Protein AF-A0A7T4JW41-F1 (afdb_monomer_lite)

Radius of gyration: 13.19 Å; chains: 1; bounding box: 33×24×32 Å

Foldseek 3Di:
DAFQAHVVNVGDPDPQRDDDDDPVCRVQADNDLVDFDAFHWDQDQNFTWTAGNPDDWTAGPPDPVRCPDPSNVVCVVVVHDDDRTD

Structure (mmCIF, N/CA/C/O backbone):
data_AF-A0A7T4JW41-F1
#
_entry.id   AF-A0A7T4JW41-F1
#
loop_
_atom_site.group_PDB
_atom_site.id
_atom_site.type_symbol
_atom_site.label_atom_id
_atom_site.label_alt_id
_atom_site.label_comp_id
_atom_site.label_asym_id
_atom_site.label_entity_id
_atom_site.label_seq_id
_atom_site.pdbx_PDB_ins_code
_atom_site.Cartn_x
_atom_site.Cartn_y
_atom_site.Cartn_z
_atom_site.occupancy
_atom_site.B_iso_or_equiv
_atom_site.auth_seq_id
_atom_site.auth_comp_id
_atom_site.auth_asym_id
_atom_site.auth_atom_id
_atom_site.pdbx_PDB_model_num
ATOM 1 N N . MET A 1 1 ? 2.063 9.391 -2.241 1.00 90.62 1 MET A N 1
ATOM 2 C CA . MET A 1 1 ? 0.955 8.698 -2.922 1.00 90.62 1 MET A CA 1
ATOM 3 C C . MET A 1 1 ? 1.567 7.644 -3.820 1.00 90.62 1 MET A C 1
ATOM 5 O O . MET A 1 1 ? 2.628 7.911 -4.371 1.00 90.62 1 MET A O 1
ATOM 9 N N . HIS A 1 2 ? 0.954 6.472 -3.887 1.00 94.75 2 HIS A N 1
ATOM 10 C CA . HIS A 1 2 ? 1.462 5.305 -4.595 1.00 94.75 2 HIS A CA 1
ATOM 11 C C . HIS A 1 2 ? 0.301 4.581 -5.273 1.00 94.75 2 HIS A C 1
ATOM 13 O O . HIS A 1 2 ? -0.786 4.547 -4.697 1.00 94.75 2 HIS A O 1
ATOM 19 N N . HIS A 1 3 ? 0.524 3.999 -6.446 1.00 94.94 3 HIS A N 1
ATOM 20 C CA . HIS A 1 3 ? -0.457 3.141 -7.103 1.00 94.94 3 HIS A CA 1
ATOM 21 C C . HIS A 1 3 ? -0.272 1.690 -6.639 1.00 94.94 3 HIS A C 1
ATOM 23 O O . HIS A 1 3 ? 0.819 1.153 -6.767 1.00 94.94 3 HIS A O 1
ATOM 29 N N . SER A 1 4 ? -1.308 1.043 -6.104 1.00 93.50 4 SER A N 1
ATOM 30 C CA . SER A 1 4 ? -1.251 -0.367 -5.684 1.00 93.50 4 SER A CA 1
ATOM 31 C C . SER A 1 4 ? -1.051 -1.322 -6.867 1.00 93.50 4 SER A C 1
ATOM 33 O O . SER A 1 4 ? -0.307 -2.299 -6.757 1.00 93.50 4 SER A O 1
ATOM 35 N N . GLU A 1 5 ? -1.702 -1.033 -7.991 1.00 93.44 5 GLU A N 1
ATOM 36 C CA . GLU A 1 5 ? -1.382 -1.540 -9.323 1.00 93.44 5 GLU A CA 1
ATOM 37 C C . GLU A 1 5 ? -0.634 -0.444 -10.067 1.00 93.44 5 GLU A C 1
ATOM 39 O O . GLU A 1 5 ? -1.189 0.631 -10.304 1.00 93.44 5 GLU A O 1
ATOM 44 N N . SER A 1 6 ? 0.629 -0.690 -10.408 1.00 93.62 6 SER A N 1
ATOM 45 C CA . SER A 1 6 ? 1.488 0.346 -10.975 1.00 93.62 6 SER A CA 1
ATOM 46 C C . SER A 1 6 ? 0.897 0.941 -12.257 1.00 93.62 6 SER A C 1
ATOM 48 O O . SER A 1 6 ? 0.310 0.228 -13.076 1.00 93.62 6 SER A O 1
ATOM 50 N N . TRP A 1 7 ? 1.089 2.255 -12.456 1.00 94.00 7 TRP A N 1
ATOM 51 C CA . TRP A 1 7 ? 0.649 2.932 -13.683 1.00 94.00 7 TRP A CA 1
ATOM 52 C C . TRP A 1 7 ? 1.165 2.165 -14.895 1.00 94.00 7 TRP A C 1
ATOM 54 O O . TRP A 1 7 ? 0.377 1.781 -15.749 1.00 94.00 7 TRP A O 1
ATOM 64 N N . VAL A 1 8 ? 2.480 1.896 -14.952 1.00 92.38 8 VAL A N 1
ATOM 65 C CA . VAL A 1 8 ? 3.163 1.264 -16.101 1.00 92.38 8 VAL A CA 1
ATOM 66 C C . VAL A 1 8 ? 2.558 -0.083 -16.508 1.00 92.38 8 VAL A C 1
ATOM 68 O O . VAL A 1 8 ? 2.601 -0.430 -17.685 1.00 92.38 8 VAL A O 1
ATOM 71 N N . SER A 1 9 ? 1.945 -0.801 -15.567 1.00 92.50 9 SER A N 1
ATOM 72 C CA . SER A 1 9 ? 1.243 -2.065 -15.811 1.00 92.50 9 SER A CA 1
ATOM 73 C C . SER A 1 9 ? -0.243 -1.893 -16.171 1.00 92.50 9 SER A C 1
ATOM 75 O O . SER A 1 9 ? -0.958 -2.883 -16.281 1.00 92.50 9 SER A O 1
ATOM 77 N N . GLY A 1 10 ? -0.718 -0.660 -16.366 1.00 95.06 10 GLY A N 1
ATOM 78 C CA . GLY A 1 10 ? -2.101 -0.318 -16.709 1.00 95.06 10 GLY A CA 1
ATOM 79 C C . GLY A 1 10 ? -2.982 0.101 -15.526 1.00 95.06 10 GLY A C 1
ATOM 80 O O . GLY A 1 10 ? -4.183 0.291 -15.714 1.00 95.06 10 GLY A O 1
ATOM 81 N N . GLY A 1 11 ? -2.421 0.258 -14.322 1.00 94.94 11 GLY A N 1
ATOM 82 C CA . GLY A 1 11 ? -3.183 0.640 -13.135 1.00 94.94 11 GLY A CA 1
ATOM 83 C C . GLY A 1 11 ? -3.772 2.057 -13.244 1.00 94.94 11 GLY A C 1
ATOM 84 O O . GLY A 1 11 ? -3.049 3.003 -13.574 1.00 94.94 11 GLY A O 1
ATOM 85 N N . PRO A 1 12 ? -5.070 2.261 -12.950 1.00 96.50 12 PRO A N 1
ATOM 86 C CA . PRO A 1 12 ? -5.722 3.551 -13.149 1.00 96.50 12 PRO A CA 1
ATOM 87 C C . PRO A 1 12 ? -5.398 4.541 -12.016 1.00 96.50 12 PRO A C 1
ATOM 89 O O . PRO A 1 12 ? -5.087 4.153 -10.890 1.00 96.50 12 PRO A O 1
ATOM 92 N N . THR A 1 13 ? -5.514 5.845 -12.277 1.00 96.25 13 THR A N 1
ATOM 93 C CA . THR A 1 13 ? -5.384 6.889 -11.241 1.00 96.25 13 THR A CA 1
ATOM 94 C C . THR A 1 13 ? -6.744 7.144 -10.592 1.00 96.25 13 THR A C 1
ATOM 96 O O . THR A 1 13 ? -7.425 8.117 -10.911 1.00 96.25 13 THR A O 1
ATOM 99 N N . THR A 1 14 ? -7.155 6.250 -9.692 1.00 95.50 14 THR A N 1
ATOM 100 C CA . THR A 1 14 ? -8.405 6.366 -8.921 1.00 95.50 14 THR A CA 1
ATOM 101 C C . THR A 1 14 ? -8.151 6.198 -7.428 1.00 95.50 14 THR A C 1
ATOM 103 O O . THR A 1 14 ? -7.108 5.689 -7.018 1.00 95.50 14 THR A O 1
ATOM 106 N N . LEU A 1 15 ? -9.098 6.619 -6.585 1.00 90.00 15 LEU A N 1
ATOM 107 C CA . LEU A 1 15 ? -8.962 6.479 -5.130 1.00 90.00 15 LEU A CA 1
ATOM 108 C C . LEU A 1 15 ? -8.824 5.012 -4.702 1.00 90.00 15 LEU A C 1
ATOM 110 O O . LEU A 1 15 ? -8.142 4.716 -3.722 1.00 90.00 15 LEU A O 1
ATOM 114 N N . GLU A 1 16 ? -9.428 4.094 -5.453 1.00 91.00 16 GLU A N 1
ATOM 115 C CA . GLU A 1 16 ? -9.371 2.654 -5.214 1.00 91.00 16 GLU A CA 1
ATOM 116 C C . GLU A 1 16 ? -7.959 2.103 -5.423 1.00 91.00 16 GLU A C 1
ATOM 118 O O . GLU A 1 16 ? -7.527 1.264 -4.634 1.00 91.00 16 GLU A O 1
ATOM 123 N N . ASN A 1 17 ? -7.232 2.613 -6.424 1.00 94.12 17 ASN A N 1
ATOM 124 C CA . ASN A 1 17 ? -5.881 2.163 -6.758 1.00 94.12 17 ASN A CA 1
ATOM 125 C C . ASN A 1 17 ? -4.772 2.988 -6.079 1.00 94.12 17 ASN A C 1
ATOM 127 O O . ASN A 1 17 ? -3.608 2.604 -6.100 1.00 94.12 17 ASN A O 1
ATOM 131 N N . LEU A 1 18 ? -5.090 4.130 -5.471 1.00 94.44 18 LEU A N 1
ATOM 132 C CA . LEU A 1 18 ? -4.099 4.975 -4.808 1.00 94.44 18 LEU A CA 1
ATOM 133 C C . LEU A 1 18 ? -4.043 4.704 -3.301 1.00 94.44 18 LEU A C 1
ATOM 135 O O . LEU A 1 18 ? -5.063 4.656 -2.612 1.00 94.44 18 LEU A O 1
ATOM 139 N N . THR A 1 19 ? -2.834 4.596 -2.755 1.00 92.69 19 THR A N 1
ATOM 140 C CA . THR A 1 19 ? -2.559 4.542 -1.312 1.00 92.69 19 THR A CA 1
ATOM 141 C C . THR A 1 19 ? -1.561 5.627 -0.892 1.00 92.69 19 THR A C 1
ATOM 143 O O . THR A 1 19 ? -0.854 6.241 -1.702 1.00 92.69 19 THR A O 1
ATOM 146 N N . MET A 1 20 ? -1.521 5.905 0.409 1.00 91.25 20 MET A N 1
ATOM 147 C CA . MET A 1 20 ? -0.651 6.900 1.019 1.00 91.25 20 MET A CA 1
ATOM 148 C C . MET A 1 20 ? 0.430 6.219 1.848 1.00 91.25 20 MET A C 1
ATOM 150 O O . MET A 1 20 ? 0.158 5.618 2.883 1.00 91.25 20 MET A O 1
ATOM 154 N N . LEU A 1 21 ? 1.677 6.379 1.409 1.00 92.19 21 LEU A N 1
ATOM 155 C CA . LEU A 1 21 ? 2.863 5.832 2.060 1.00 92.19 21 LEU A CA 1
ATOM 156 C C . LEU A 1 21 ? 3.835 6.951 2.430 1.00 92.19 21 LEU A C 1
ATOM 158 O O . LEU A 1 21 ? 3.915 7.972 1.742 1.00 92.19 21 LEU A O 1
ATOM 162 N N . CYS A 1 22 ? 4.595 6.747 3.509 1.00 91.75 22 CYS A N 1
ATOM 163 C CA . CYS A 1 22 ? 5.731 7.613 3.819 1.00 91.75 22 CYS A CA 1
ATOM 164 C C . CYS A 1 22 ? 6.861 7.401 2.790 1.00 91.75 22 CYS A C 1
ATOM 166 O O . CYS A 1 22 ? 6.885 6.353 2.138 1.00 91.75 22 CYS A O 1
ATOM 168 N N . PRO A 1 23 ? 7.826 8.331 2.659 1.00 95.69 23 PRO A N 1
ATOM 169 C CA . PRO A 1 23 ? 8.876 8.237 1.641 1.00 95.69 23 PRO A CA 1
ATOM 170 C C . PRO A 1 23 ? 9.644 6.908 1.652 1.00 95.69 23 PRO A C 1
ATOM 172 O O . PRO A 1 23 ? 9.886 6.328 0.599 1.00 95.69 23 PRO A O 1
ATOM 175 N N . PHE A 1 24 ? 9.960 6.388 2.843 1.00 94.88 24 PHE A N 1
AT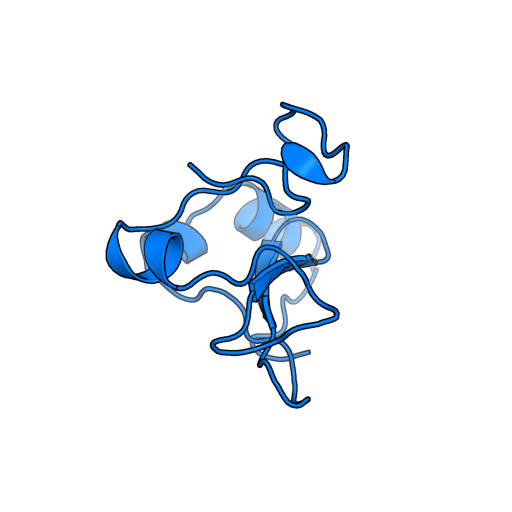OM 176 C CA . PHE A 1 24 ? 10.671 5.118 3.000 1.00 94.88 24 PHE A CA 1
ATOM 177 C C . PHE A 1 24 ? 9.885 3.925 2.441 1.00 94.88 24 PHE A C 1
ATOM 179 O O . PHE A 1 24 ? 10.418 3.160 1.641 1.00 94.88 24 PHE A O 1
ATOM 186 N N . HIS A 1 25 ? 8.619 3.768 2.840 1.00 94.31 25 HIS A N 1
ATOM 187 C CA . HIS A 1 25 ? 7.796 2.654 2.364 1.00 94.31 25 HIS A CA 1
ATOM 188 C C . HIS A 1 25 ? 7.412 2.828 0.897 1.00 94.31 25 HIS A C 1
ATOM 190 O O . HIS A 1 25 ? 7.388 1.846 0.174 1.00 94.31 25 HIS A O 1
ATOM 196 N N . ASN A 1 26 ? 7.187 4.062 0.441 1.00 95.12 26 ASN A N 1
ATOM 197 C CA . ASN A 1 26 ? 6.917 4.342 -0.966 1.00 95.12 26 ASN A CA 1
ATOM 198 C C . ASN A 1 26 ? 8.088 3.922 -1.866 1.00 95.12 26 ASN A C 1
ATOM 200 O O . ASN A 1 26 ? 7.870 3.311 -2.899 1.00 95.12 26 ASN A O 1
ATOM 204 N N . GLY A 1 27 ? 9.329 4.215 -1.462 1.00 95.44 27 GLY A N 1
ATOM 205 C CA . GLY A 1 27 ? 10.519 3.846 -2.236 1.00 95.44 27 GLY A CA 1
ATOM 206 C C . GLY A 1 27 ? 10.877 2.357 -2.190 1.00 95.44 27 GLY A C 1
ATOM 207 O O . GLY A 1 27 ? 11.674 1.904 -3.006 1.00 95.44 27 GLY A O 1
ATOM 208 N N . ARG A 1 28 ? 10.328 1.600 -1.232 1.00 96.12 28 ARG A N 1
ATOM 209 C CA . ARG A 1 28 ? 10.530 0.148 -1.115 1.00 96.12 28 ARG A CA 1
ATOM 210 C C . ARG A 1 28 ? 9.341 -0.681 -1.582 1.00 96.12 28 ARG A C 1
ATOM 212 O O . ARG A 1 28 ? 9.486 -1.892 -1.639 1.00 96.12 28 ARG A O 1
ATOM 219 N N . ASN A 1 29 ? 8.188 -0.078 -1.846 1.00 96.06 29 ASN A N 1
ATOM 220 C CA . ASN A 1 29 ? 7.008 -0.832 -2.240 1.00 96.06 29 ASN A CA 1
ATOM 221 C C . ASN A 1 29 ? 7.258 -1.523 -3.584 1.00 96.06 29 ASN A C 1
ATOM 223 O O . ASN A 1 29 ? 7.655 -0.865 -4.544 1.00 96.06 29 ASN A O 1
ATOM 227 N N . ASP A 1 30 ? 7.039 -2.833 -3.647 1.00 95.75 30 ASP A N 1
ATOM 228 C CA . ASP A 1 30 ? 7.197 -3.573 -4.894 1.00 95.75 30 ASP A CA 1
ATOM 229 C C . ASP A 1 30 ? 6.026 -3.267 -5.849 1.00 95.75 30 ASP A C 1
ATOM 231 O O . ASP A 1 30 ? 4.871 -3.587 -5.556 1.00 95.75 30 ASP A O 1
ATOM 235 N N . ASP A 1 31 ? 6.339 -2.673 -7.006 1.00 93.75 31 ASP A N 1
ATOM 236 C CA . ASP A 1 31 ? 5.371 -2.388 -8.081 1.00 93.75 31 ASP A CA 1
ATOM 237 C C . ASP A 1 31 ? 4.953 -3.652 -8.857 1.00 93.75 31 ASP A C 1
ATOM 239 O O . ASP A 1 31 ? 3.831 -3.738 -9.357 1.00 93.75 31 ASP A O 1
ATOM 243 N N . ASP A 1 32 ? 5.866 -4.622 -8.995 1.00 92.69 32 ASP A N 1
ATOM 244 C CA . ASP A 1 32 ? 5.660 -5.872 -9.734 1.00 92.69 32 ASP A CA 1
ATOM 245 C C . ASP A 1 32 ? 5.582 -7.059 -8.755 1.00 92.69 32 ASP A C 1
ATOM 247 O O . ASP A 1 32 ? 6.618 -7.505 -8.247 1.00 92.69 32 ASP 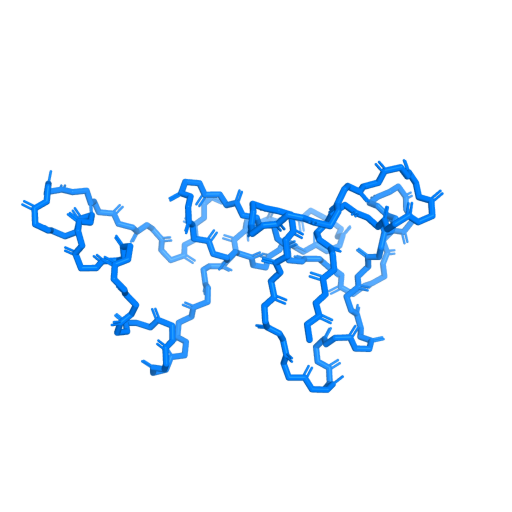A O 1
ATOM 251 N N . PRO A 1 33 ? 4.382 -7.616 -8.501 1.00 89.31 33 PRO A N 1
ATOM 252 C CA . PRO A 1 33 ? 4.214 -8.731 -7.572 1.00 89.31 33 PRO A CA 1
ATOM 253 C C . PRO A 1 33 ? 4.903 -10.022 -8.044 1.00 89.31 33 PRO A C 1
ATOM 255 O O . PRO A 1 33 ? 5.126 -10.919 -7.236 1.00 89.31 33 PRO A O 1
ATOM 258 N N . THR A 1 34 ? 5.270 -10.133 -9.327 1.00 92.25 34 THR A N 1
ATOM 259 C CA . THR A 1 34 ? 5.996 -11.298 -9.864 1.00 92.25 34 THR A CA 1
ATOM 260 C C . THR A 1 34 ? 7.505 -11.233 -9.615 1.00 92.25 34 THR A C 1
ATOM 262 O O . THR A 1 34 ? 8.199 -12.238 -9.778 1.00 92.25 34 THR A O 1
ATOM 265 N N . LYS A 1 35 ? 8.028 -10.072 -9.192 1.00 94.19 35 LYS A N 1
ATOM 266 C CA . LYS A 1 35 ? 9.453 -9.837 -8.902 1.00 94.19 35 LYS A CA 1
ATOM 267 C C . LYS A 1 35 ? 9.653 -9.251 -7.493 1.00 94.19 35 LYS A C 1
ATOM 269 O O . LYS A 1 35 ? 10.182 -8.144 -7.365 1.00 94.19 35 LYS A O 1
ATOM 274 N N . PRO A 1 36 ? 9.247 -9.967 -6.430 1.00 95.56 36 PRO A N 1
ATOM 275 C CA . PRO A 1 36 ? 9.229 -9.415 -5.080 1.00 95.56 36 PRO A CA 1
ATOM 276 C C . PRO A 1 36 ? 10.640 -9.154 -4.519 1.00 95.56 36 PRO A C 1
ATOM 278 O O . PRO A 1 36 ? 11.560 -9.954 -4.706 1.00 95.56 36 PRO A O 1
ATOM 281 N N . ARG A 1 37 ? 10.804 -8.053 -3.773 1.00 96.69 37 ARG A N 1
ATOM 282 C CA . ARG A 1 37 ? 12.006 -7.725 -2.981 1.00 96.69 37 ARG A CA 1
ATOM 283 C 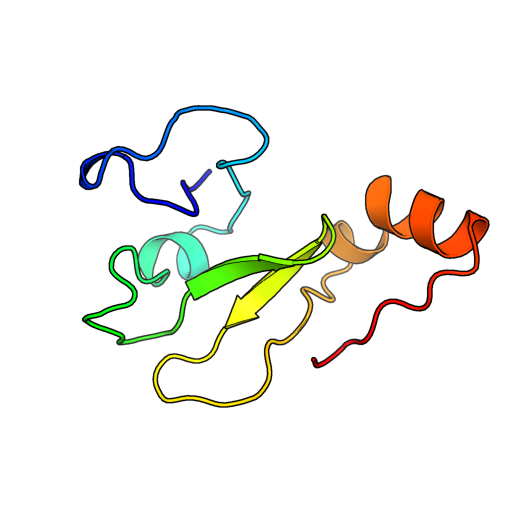C . ARG A 1 37 ? 11.684 -7.409 -1.531 1.00 96.69 37 ARG A C 1
ATOM 285 O O . ARG A 1 37 ? 12.282 -8.002 -0.634 1.00 96.69 37 ARG A O 1
ATOM 292 N N . TYR A 1 38 ? 10.804 -6.442 -1.295 1.00 96.81 38 TYR A N 1
ATOM 293 C CA . TYR A 1 38 ? 10.550 -5.891 0.040 1.00 96.81 38 TYR A CA 1
ATOM 294 C C . TYR A 1 38 ? 9.109 -6.085 0.506 1.00 96.81 38 TYR A C 1
ATOM 296 O O . TYR A 1 38 ? 8.824 -5.862 1.682 1.00 96.81 38 TYR A O 1
ATOM 304 N N . GLY A 1 39 ? 8.231 -6.542 -0.382 1.00 96.56 39 GLY A N 1
ATOM 305 C CA . GLY A 1 39 ? 6.799 -6.650 -0.176 1.00 96.56 39 GLY A CA 1
ATOM 306 C C . GLY A 1 39 ? 6.067 -5.440 -0.737 1.00 96.56 39 GLY A C 1
ATOM 307 O O . GLY A 1 39 ? 6.662 -4.460 -1.191 1.00 96.56 39 GLY A O 1
ATOM 308 N N . ARG A 1 40 ? 4.742 -5.511 -0.683 1.00 96.38 40 ARG A N 1
ATOM 309 C CA . ARG A 1 40 ? 3.865 -4.501 -1.274 1.00 96.38 40 ARG A CA 1
ATOM 310 C C . ARG A 1 40 ? 2.697 -4.167 -0.369 1.00 96.38 40 ARG A C 1
ATOM 312 O O . ARG A 1 40 ? 2.351 -4.926 0.535 1.00 96.38 40 ARG A O 1
ATOM 319 N N . ILE A 1 41 ? 2.094 -3.018 -0.617 1.00 95.94 41 ILE A N 1
ATOM 320 C CA . ILE A 1 41 ? 0.865 -2.589 0.028 1.00 95.94 41 ILE A CA 1
ATOM 321 C C . ILE A 1 41 ? -0.313 -2.951 -0.867 1.00 95.94 41 ILE A C 1
ATOM 323 O O . ILE A 1 41 ? -0.397 -2.522 -2.017 1.00 95.94 41 ILE A O 1
ATOM 327 N N . GLU A 1 42 ? -1.240 -3.715 -0.306 1.00 94.31 42 GLU A N 1
ATOM 328 C CA . GLU A 1 42 ? -2.483 -4.112 -0.956 1.00 94.31 42 GLU A CA 1
ATOM 329 C C . GLU A 1 42 ? -3.679 -3.651 -0.139 1.00 94.31 42 GLU A C 1
ATOM 331 O O . GLU A 1 42 ? -3.657 -3.663 1.096 1.00 94.31 42 GLU A O 1
ATOM 336 N N . ARG A 1 43 ? -4.752 -3.279 -0.835 1.00 92.50 43 ARG A N 1
ATOM 337 C CA . ARG A 1 43 ? -6.017 -2.954 -0.192 1.00 92.50 43 ARG A CA 1
ATOM 338 C C . ARG A 1 43 ? -6.868 -4.206 -0.062 1.00 92.50 43 ARG A C 1
ATOM 340 O O . ARG A 1 43 ? -7.386 -4.714 -1.048 1.00 92.50 43 ARG A O 1
ATOM 347 N N . ILE A 1 44 ? -7.054 -4.673 1.167 1.00 92.19 44 ILE A N 1
ATOM 348 C CA . ILE A 1 44 ? -7.853 -5.858 1.477 1.00 92.19 44 ILE A CA 1
ATOM 349 C C . ILE A 1 44 ? -9.017 -5.420 2.361 1.00 92.19 44 ILE A C 1
ATOM 351 O O . ILE A 1 44 ? -8.818 -4.843 3.431 1.00 92.19 44 ILE A O 1
ATOM 355 N N . ASN A 1 45 ? -10.250 -5.659 1.904 1.00 90.56 45 ASN A N 1
ATOM 356 C CA . ASN A 1 45 ? -11.478 -5.223 2.584 1.00 90.56 45 ASN A CA 1
ATOM 357 C C . ASN A 1 45 ? -11.471 -3.720 2.929 1.00 90.56 45 ASN A C 1
ATOM 359 O O . ASN A 1 45 ? -11.832 -3.320 4.035 1.00 90.56 45 ASN A O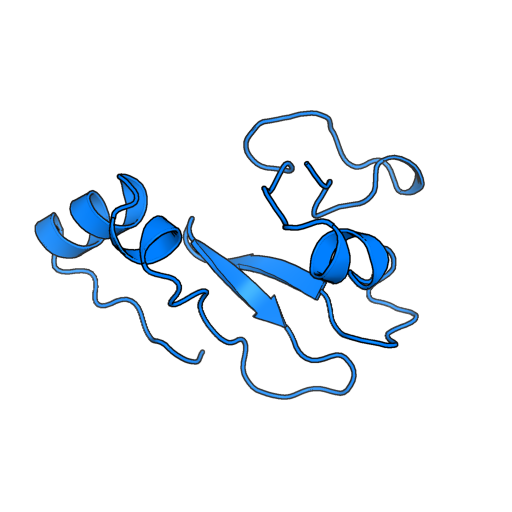 1
ATOM 363 N N . GLY A 1 46 ? -11.003 -2.882 1.998 1.00 90.44 46 GLY A N 1
ATOM 364 C CA . GLY A 1 46 ? -10.963 -1.423 2.161 1.00 90.44 46 GLY A CA 1
ATOM 365 C C . GLY A 1 46 ? -9.869 -0.893 3.096 1.00 90.44 46 GLY A C 1
ATOM 366 O O . GLY A 1 46 ? -9.833 0.309 3.350 1.00 90.44 46 GLY A O 1
ATOM 367 N N . LEU A 1 47 ? -8.978 -1.749 3.603 1.00 92.19 47 LEU A N 1
ATOM 368 C CA . LEU A 1 47 ? -7.857 -1.354 4.456 1.00 92.19 47 LEU A CA 1
ATOM 369 C C . LEU A 1 47 ? -6.522 -1.708 3.809 1.00 92.19 47 LEU A C 1
ATOM 371 O O . LEU A 1 47 ? -6.413 -2.714 3.118 1.00 92.19 47 LEU A O 1
ATOM 375 N N . ASP A 1 48 ? -5.497 -0.907 4.084 1.00 93.88 48 ASP A N 1
ATOM 376 C CA . ASP A 1 48 ? -4.158 -1.128 3.545 1.00 93.88 48 ASP A CA 1
ATOM 377 C C . ASP A 1 48 ? -3.377 -2.138 4.413 1.00 93.88 48 ASP A C 1
ATOM 379 O O . ASP A 1 48 ? -3.122 -1.911 5.606 1.00 93.88 48 ASP A O 1
ATOM 383 N N . TYR A 1 49 ? -2.984 -3.251 3.796 1.00 95.81 49 TYR A N 1
ATOM 384 C CA . TYR A 1 49 ? -2.154 -4.309 4.367 1.00 95.81 49 TYR A CA 1
ATOM 385 C C . TYR A 1 49 ? -0.785 -4.330 3.699 1.00 95.81 49 TYR A C 1
ATOM 387 O O . TYR A 1 49 ? -0.660 -4.137 2.496 1.00 95.81 49 TYR A O 1
ATOM 395 N N . PHE A 1 50 ? 0.242 -4.643 4.480 1.00 96.38 50 PHE A N 1
ATOM 396 C CA . PHE A 1 50 ? 1.543 -5.044 3.969 1.00 96.38 50 PHE A CA 1
ATOM 397 C C . PHE A 1 50 ? 1.557 -6.545 3.680 1.00 96.38 50 PHE A C 1
ATOM 399 O O . PHE A 1 50 ? 1.380 -7.351 4.596 1.00 96.38 50 PHE A O 1
ATOM 406 N N . VAL A 1 51 ? 1.807 -6.904 2.425 1.00 96.88 51 VAL A N 1
ATOM 407 C CA . VAL A 1 51 ? 1.970 -8.275 1.944 1.00 96.88 51 VAL A CA 1
ATOM 408 C C . VAL A 1 51 ? 3.468 -8.592 1.844 1.00 96.88 51 VAL A C 1
ATOM 410 O O . VAL A 1 51 ? 4.183 -7.913 1.101 1.00 96.88 51 VAL A O 1
ATOM 413 N N . PRO A 1 52 ? 3.976 -9.586 2.601 1.00 96.44 52 PRO A N 1
ATOM 414 C CA . PRO A 1 52 ? 5.392 -9.944 2.572 1.00 96.44 52 PRO A CA 1
ATOM 415 C C . PRO A 1 52 ? 5.852 -10.494 1.204 1.00 96.44 52 PRO A C 1
ATOM 417 O O . PRO A 1 52 ? 5.087 -11.196 0.546 1.00 96.44 52 PRO A O 1
ATOM 420 N N . PRO A 1 53 ? 7.116 -10.255 0.800 1.00 96.38 53 PRO A N 1
ATOM 421 C CA . PRO A 1 53 ? 7.611 -10.576 -0.545 1.00 96.38 53 PRO A CA 1
ATOM 422 C C . PRO A 1 53 ? 7.706 -12.076 -0.867 1.00 96.38 53 PRO A C 1
ATOM 424 O O . PRO A 1 53 ? 7.550 -12.467 -2.016 1.00 96.38 53 PRO A O 1
ATOM 427 N N . PHE A 1 54 ? 7.971 -12.931 0.124 1.00 95.25 54 PHE A N 1
ATOM 428 C CA . PHE A 1 54 ? 8.268 -14.359 -0.089 1.00 95.25 54 PHE A CA 1
ATOM 429 C C . PHE A 1 54 ? 7.228 -15.272 0.566 1.00 95.25 54 PHE A C 1
ATOM 431 O O . PHE A 1 54 ? 7.545 -16.345 1.077 1.00 95.25 54 PHE A O 1
ATOM 438 N N . GLY A 1 55 ? 5.978 -14.812 0.579 1.00 88.44 55 GLY A N 1
ATOM 439 C CA . GLY A 1 55 ? 4.903 -15.454 1.319 1.00 88.44 55 GLY A CA 1
ATOM 440 C C . GLY A 1 55 ? 4.895 -15.072 2.798 1.00 88.44 55 GLY A C 1
ATOM 441 O O . GLY A 1 55 ? 5.803 -14.431 3.328 1.00 88.44 55 GLY A O 1
ATOM 442 N N . GLY A 1 56 ? 3.805 -15.438 3.462 1.00 93.06 56 GLY A N 1
ATOM 443 C CA . GLY A 1 56 ? 3.485 -14.995 4.811 1.00 93.06 56 GLY A CA 1
ATOM 444 C C . GLY A 1 56 ? 2.148 -14.269 4.852 1.00 93.06 56 GLY A C 1
ATOM 445 O O . GLY A 1 56 ? 1.528 -13.979 3.832 1.00 93.06 56 GLY A O 1
ATOM 446 N N . ARG A 1 57 ? 1.693 -14.007 6.071 1.00 96.38 57 ARG A N 1
ATOM 447 C CA . ARG A 1 57 ? 0.372 -13.445 6.322 1.00 96.38 57 ARG A CA 1
ATOM 448 C C . ARG A 1 57 ? 0.375 -11.924 6.124 1.00 96.38 57 ARG A C 1
ATOM 450 O O . ARG A 1 57 ? 1.233 -11.264 6.727 1.00 96.38 57 ARG A O 1
ATOM 457 N N . PRO A 1 58 ? -0.545 -11.348 5.324 1.00 97.00 58 PRO A N 1
ATOM 458 C CA . PRO A 1 58 ? -0.687 -9.903 5.204 1.00 97.00 58 PRO A CA 1
ATOM 459 C C . PRO A 1 58 ? -0.870 -9.250 6.570 1.00 97.00 58 PRO A C 1
ATOM 461 O O . PRO A 1 58 ? -1.598 -9.767 7.416 1.00 97.00 58 PRO A O 1
ATOM 464 N N . ARG A 1 59 ? -0.231 -8.101 6.794 1.00 96.81 59 ARG A N 1
ATOM 465 C CA . ARG A 1 59 ? -0.266 -7.388 8.077 1.00 96.81 59 ARG A CA 1
ATOM 466 C C . ARG A 1 59 ? -0.902 -6.022 7.924 1.00 96.81 59 ARG A C 1
ATOM 468 O O . ARG A 1 59 ? -0.446 -5.203 7.131 1.00 96.81 59 ARG A O 1
ATOM 475 N N . LEU A 1 60 ? -1.913 -5.755 8.729 1.00 94.94 60 LEU A N 1
ATOM 476 C CA . LEU A 1 60 ? -2.653 -4.506 8.692 1.00 94.94 60 LEU A CA 1
ATOM 477 C C . LEU A 1 60 ? -1.773 -3.323 9.119 1.00 94.94 60 LEU A C 1
ATOM 479 O O . LEU A 1 60 ? -0.997 -3.424 10.073 1.00 94.94 60 LEU A O 1
ATOM 483 N N . ASN A 1 61 ? -1.928 -2.168 8.469 1.00 91.62 61 ASN A N 1
ATOM 484 C CA . ASN A 1 61 ? -1.331 -0.926 8.953 1.00 91.62 61 ASN A CA 1
ATOM 485 C C . ASN A 1 61 ? -1.955 -0.522 10.305 1.00 91.62 61 ASN A C 1
ATOM 487 O O . ASN A 1 61 ? -3.125 -0.145 10.391 1.00 91.62 61 ASN A O 1
ATOM 491 N N . MET A 1 62 ? -1.153 -0.590 11.372 1.00 91.25 62 MET A N 1
ATOM 492 C CA . MET A 1 62 ? -1.574 -0.292 12.748 1.00 91.25 62 MET A CA 1
ATOM 493 C C . MET A 1 62 ? -1.048 1.053 13.277 1.00 91.25 62 MET A C 1
ATOM 495 O O . MET A 1 62 ? -1.113 1.309 14.482 1.00 91.25 62 MET A O 1
ATOM 499 N N . SER A 1 63 ? -0.549 1.938 12.403 1.00 87.94 63 SER A N 1
ATOM 500 C CA . SER A 1 63 ? -0.170 3.304 12.798 1.00 87.94 63 SER A CA 1
ATOM 501 C C . SER A 1 63 ? -1.345 4.064 13.436 1.00 87.94 63 SER A C 1
ATOM 503 O O . SER A 1 63 ? -2.516 3.760 13.198 1.00 87.94 63 SER A O 1
ATOM 505 N N . THR A 1 64 ? -1.059 5.064 14.274 1.00 87.31 64 THR A N 1
ATOM 506 C CA . THR A 1 64 ? -2.092 5.915 14.902 1.00 87.31 64 THR A CA 1
ATOM 507 C C . THR A 1 64 ? -3.007 6.563 13.864 1.00 87.31 64 THR A C 1
ATOM 509 O O . THR A 1 64 ? -4.223 6.515 14.026 1.00 87.31 64 THR A O 1
ATOM 512 N N . CYS A 1 65 ? -2.439 7.072 12.767 1.00 84.19 65 CYS A N 1
ATOM 513 C CA . CYS A 1 65 ? -3.190 7.654 11.656 1.00 84.19 65 CYS A CA 1
ATOM 514 C C . CYS A 1 65 ? -4.115 6.630 10.981 1.00 84.19 65 CYS A C 1
ATOM 516 O O . CYS A 1 65 ? -5.291 6.914 10.776 1.00 84.19 65 CYS A O 1
ATOM 518 N N . ALA A 1 66 ? -3.627 5.418 10.691 1.00 86.12 66 ALA A N 1
ATOM 519 C CA . ALA A 1 66 ? -4.443 4.381 10.056 1.00 86.12 66 ALA A CA 1
ATOM 520 C C . ALA A 1 66 ? -5.568 3.862 10.970 1.00 86.12 66 ALA A C 1
ATOM 522 O O . ALA A 1 66 ? -6.656 3.527 10.501 1.00 86.12 66 ALA A O 1
ATOM 523 N N . ARG A 1 67 ? -5.338 3.814 12.290 1.00 88.00 67 ARG A N 1
ATOM 524 C CA . ARG A 1 67 ? -6.338 3.344 13.264 1.00 88.00 67 ARG A CA 1
ATOM 525 C C . ARG A 1 67 ? -7.558 4.262 13.386 1.00 88.00 67 ARG A C 1
ATOM 527 O O . ARG A 1 67 ? -8.625 3.764 13.731 1.00 88.00 67 ARG A O 1
ATOM 534 N N . GLY A 1 68 ? -7.406 5.557 13.104 1.00 86.50 68 GLY A N 1
ATOM 535 C CA . GLY A 1 68 ? -8.486 6.550 13.153 1.00 86.50 68 GLY A CA 1
ATOM 536 C C . GLY A 1 68 ? -9.262 6.736 11.844 1.00 86.50 68 GLY A C 1
ATOM 537 O O . GLY A 1 68 ? -10.136 7.595 11.784 1.00 86.50 68 GLY A O 1
ATOM 538 N N . GLY A 1 69 ? -8.944 5.980 10.788 1.00 87.75 69 GLY A N 1
ATOM 539 C CA . GLY A 1 69 ? -9.569 6.149 9.475 1.00 87.75 69 GLY A CA 1
ATOM 540 C C . GLY A 1 69 ? -11.067 5.816 9.459 1.00 87.75 69 GLY A C 1
ATOM 541 O O . GLY A 1 69 ? -11.518 4.883 10.127 1.00 87.75 69 GLY A O 1
ATOM 542 N N . ALA A 1 70 ? -11.828 6.539 8.631 1.00 90.38 70 ALA A N 1
ATOM 543 C CA . ALA A 1 70 ? -13.283 6.396 8.520 1.00 90.38 70 ALA A CA 1
ATOM 544 C C . ALA A 1 70 ? -13.730 4.958 8.199 1.00 90.38 70 ALA A C 1
ATOM 546 O O . ALA A 1 70 ? -14.668 4.462 8.816 1.00 90.38 70 ALA A O 1
ATOM 547 N N . VAL A 1 71 ? -13.016 4.254 7.310 1.00 90.56 71 VAL A N 1
ATOM 548 C CA . VAL A 1 71 ? -13.318 2.852 6.960 1.00 90.56 71 VAL A CA 1
ATOM 549 C C . VAL A 1 71 ? -13.249 1.944 8.189 1.00 90.56 71 VAL A C 1
ATOM 551 O O . VAL A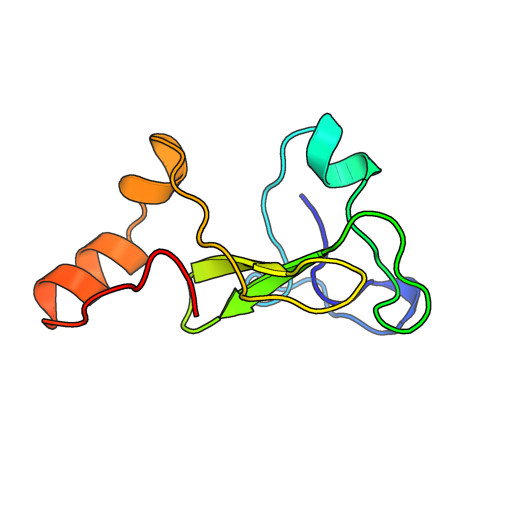 1 71 ? -14.128 1.113 8.398 1.00 90.56 71 VAL A O 1
ATOM 554 N N . ARG A 1 72 ? -12.242 2.131 9.050 1.00 90.69 72 ARG A N 1
ATOM 555 C CA . ARG A 1 72 ? -12.067 1.310 10.251 1.00 90.69 72 ARG A CA 1
ATOM 556 C C . ARG A 1 72 ? -13.138 1.596 11.302 1.00 90.69 72 ARG A C 1
ATOM 558 O O . ARG A 1 72 ? -13.604 0.672 11.968 1.00 90.69 72 ARG A O 1
ATOM 565 N N . LEU A 1 73 ? -13.547 2.859 11.431 1.00 90.75 73 LEU A N 1
ATOM 566 C CA . LEU A 1 73 ? -14.666 3.247 12.287 1.00 90.75 73 LEU A CA 1
ATOM 567 C C . LEU A 1 73 ? -15.983 2.635 11.792 1.00 90.75 73 LEU A C 1
ATOM 569 O O . LEU A 1 73 ? -16.695 2.028 12.588 1.00 90.75 73 LEU A O 1
ATOM 573 N N . ALA A 1 74 ? -16.270 2.741 10.493 1.00 92.38 74 ALA A N 1
ATOM 574 C CA . ALA A 1 74 ? -17.471 2.175 9.883 1.00 92.38 74 ALA A CA 1
ATOM 575 C C . ALA A 1 74 ? -17.521 0.647 10.043 1.00 92.38 74 ALA A C 1
ATOM 577 O O . ALA A 1 74 ? -18.537 0.102 10.464 1.00 92.38 74 ALA A O 1
ATOM 578 N N . GLN A 1 75 ? -16.403 -0.047 9.808 1.00 92.25 75 GLN A N 1
ATOM 579 C CA . GLN A 1 75 ? -16.296 -1.489 10.046 1.00 92.25 75 GLN A CA 1
ATOM 580 C C . GLN A 1 75 ? -16.572 -1.850 11.507 1.00 92.25 75 GLN A C 1
ATOM 582 O O . GLN A 1 75 ? -17.354 -2.759 11.772 1.00 92.25 75 GLN A O 1
ATOM 587 N N . LYS A 1 76 ? -16.008 -1.101 12.463 1.00 90.56 76 LYS A N 1
ATOM 588 C CA . LYS A 1 76 ? -16.281 -1.307 13.892 1.00 90.56 76 LYS A CA 1
ATOM 589 C C . LYS A 1 76 ? -17.762 -1.106 14.230 1.00 90.56 76 LYS A C 1
ATOM 591 O O . LYS A 1 76 ? -18.312 -1.904 14.982 1.00 90.56 76 LYS A O 1
ATOM 596 N N . GLN A 1 77 ? -18.401 -0.066 13.689 1.00 93.44 77 GLN A N 1
ATOM 597 C CA . GLN A 1 77 ? -19.836 0.194 13.874 1.00 93.44 77 GLN A CA 1
ATOM 598 C C . GLN A 1 77 ? -20.707 -0.914 13.268 1.00 93.44 77 GLN A C 1
ATOM 600 O O . GLN A 1 77 ? -21.732 -1.263 13.841 1.00 93.44 77 GLN A O 1
ATOM 605 N N . ALA A 1 78 ? -20.266 -1.506 12.157 1.00 93.69 78 ALA A N 1
ATOM 606 C CA . ALA A 1 78 ? -20.913 -2.643 11.510 1.00 93.69 78 ALA A CA 1
ATOM 607 C C . ALA A 1 78 ? -20.604 -4.005 12.171 1.00 93.69 78 ALA A C 1
ATOM 609 O O . ALA A 1 78 ? -21.010 -5.038 11.646 1.00 93.69 78 ALA A O 1
ATOM 610 N N . GLY A 1 79 ? -19.861 -4.044 13.286 1.00 93.62 79 GLY A N 1
ATOM 611 C CA . GLY A 1 79 ? -19.475 -5.295 13.954 1.00 93.62 79 GLY A CA 1
ATOM 612 C C . GLY A 1 79 ? -18.408 -6.114 13.211 1.00 93.62 79 GLY A C 1
ATOM 613 O O . GLY A 1 79 ? -18.178 -7.273 13.544 1.00 93.62 79 GLY A O 1
ATOM 614 N N . ILE A 1 80 ? -17.733 -5.531 12.217 1.00 90.25 80 ILE A N 1
ATOM 615 C CA . ILE A 1 80 ? -16.663 -6.183 11.459 1.00 90.25 80 ILE A CA 1
ATOM 616 C C . ILE A 1 80 ? -15.354 -6.070 12.243 1.00 90.25 80 ILE A C 1
ATOM 618 O O . ILE A 1 80 ? -14.821 -4.980 12.477 1.00 90.25 80 ILE A O 1
ATOM 622 N N . HIS A 1 81 ? -14.793 -7.217 12.623 1.00 82.44 81 HIS A N 1
ATOM 623 C CA . HIS A 1 81 ? -13.513 -7.283 13.318 1.00 82.44 81 HIS A CA 1
ATOM 624 C C . HIS A 1 81 ? -12.349 -7.358 12.328 1.00 82.44 81 HIS A C 1
ATOM 626 O O . HIS A 1 81 ? -12.058 -8.399 11.744 1.00 82.44 81 HIS A O 1
ATOM 632 N N . THR A 1 82 ? -11.650 -6.235 12.163 1.00 83.00 82 THR A N 1
ATOM 633 C CA . THR A 1 82 ? -10.424 -6.161 11.357 1.00 83.00 82 THR A CA 1
ATOM 634 C C . THR A 1 82 ? -9.324 -7.004 11.987 1.00 83.00 82 THR A C 1
ATOM 636 O O . THR A 1 82 ? -8.914 -6.720 13.118 1.00 83.00 82 THR A O 1
ATOM 639 N N . GLN A 1 83 ? -8.812 -7.989 11.257 1.00 83.06 83 GLN A N 1
ATOM 640 C CA . GLN A 1 83 ? -7.718 -8.820 11.741 1.00 83.06 83 GLN A CA 1
ATOM 641 C C . GLN A 1 83 ? -6.380 -8.098 11.532 1.00 83.06 83 GLN A C 1
ATOM 643 O O . GLN A 1 83 ? -6.118 -7.601 10.438 1.00 83.06 83 GLN A O 1
ATOM 648 N N . PRO A 1 84 ? -5.502 -8.021 12.548 1.00 87.06 84 PRO A N 1
ATOM 649 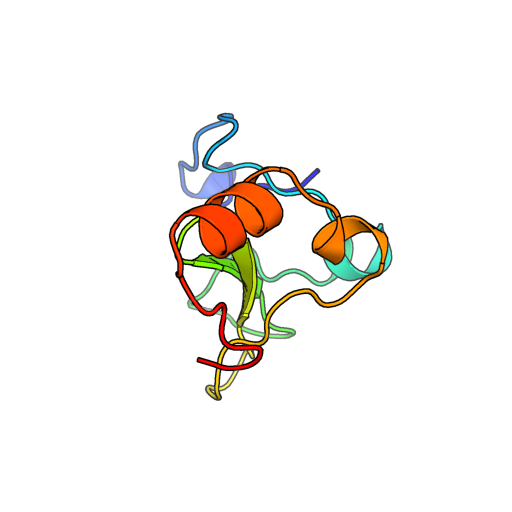C CA . PRO A 1 84 ? -4.171 -7.438 12.377 1.00 87.06 84 PRO A CA 1
ATOM 650 C C . PRO A 1 84 ? -3.315 -8.200 11.361 1.00 87.06 84 PRO A C 1
ATOM 652 O O . PRO A 1 84 ? -2.367 -7.642 10.813 1.00 87.06 84 PRO A O 1
ATOM 655 N N . VAL A 1 85 ? -3.634 -9.478 11.154 1.00 90.50 85 VAL A N 1
ATOM 656 C CA . VAL A 1 85 ? -2.918 -10.417 10.301 1.00 90.50 85 VAL A CA 1
ATOM 657 C C . VAL A 1 85 ? -3.951 -11.314 9.612 1.00 90.50 85 VAL A C 1
ATOM 659 O O . VAL A 1 85 ? -4.817 -11.847 10.306 1.00 90.50 85 VAL A O 1
ATOM 662 N N . LEU A 1 86 ? -3.878 -11.460 8.284 1.00 88.12 86 LEU A N 1
ATOM 663 C CA . LEU A 1 86 ? -4.787 -12.305 7.490 1.00 88.12 86 LEU A CA 1
ATOM 664 C C . LEU A 1 86 ? -4.192 -13.684 7.207 1.00 88.12 86 LEU A C 1
ATOM 666 O O . LEU A 1 86 ? -3.002 -13.779 6.852 1.00 88.12 86 LEU A O 1
#

InterPro domains:
  IPR003615 HNH nuclease [cd00085] (1-29)

pLDDT: mean 92.58, std 3.47, range [82.44, 97.0]

Organism: NCBI:txid39791

Secondary structure (DSSP, 8-state):
-EESS-GGGT---STTTEE---HHHHHH--S-TTS-SS-EEEEETTEEEEEPBTB---EE--SHHHHT-HHHHHHHHTT----SB-

Sequence (86 aa):
MHHSESWVSGGPTTLENLTMLCPFHNGRNDDDPTKPRYGRIERINGLDYFVPPFGGRPRLNMSTCARGGAVRLAQKQAGIHTQPVL